Protein AF-A0A329SMI0-F1 (afdb_monomer_lite)

Organism: NCBI:txid29920

pLDDT: mean 71.23, std 10.56, range [45.66, 87.69]

Structure (mmCIF, N/CA/C/O backbone):
data_AF-A0A329SMI0-F1
#
_entry.id   AF-A0A329SMI0-F1
#
loop_
_atom_site.group_PDB
_atom_site.id
_atom_site.type_symbol
_atom_site.label_atom_id
_atom_site.label_alt_id
_atom_site.label_comp_id
_atom_site.label_asym_id
_atom_site.label_entity_id
_atom_site.label_seq_id
_atom_site.pdbx_PDB_ins_code
_atom_site.Cartn_x
_atom_site.Cartn_y
_atom_site.Cartn_z
_atom_site.occupancy
_atom_site.B_iso_or_equiv
_atom_site.auth_seq_id
_atom_site.auth_comp_id
_atom_site.auth_asym_id
_atom_site.auth_atom_id
_atom_site.pdbx_PDB_model_num
ATOM 1 N N . MET A 1 1 ? 7.373 17.461 3.089 1.00 45.66 1 MET A N 1
ATOM 2 C CA . MET A 1 1 ? 5.911 17.635 3.188 1.00 45.66 1 MET A CA 1
ATOM 3 C C . MET A 1 1 ? 5.421 16.742 4.302 1.00 45.66 1 MET A C 1
ATOM 5 O O . MET A 1 1 ? 5.798 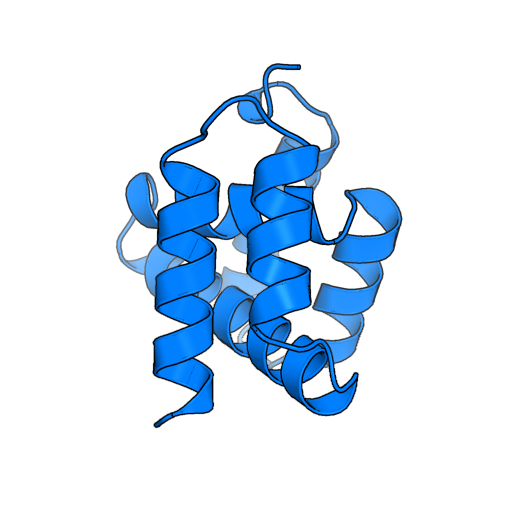15.576 4.320 1.00 45.66 1 MET A O 1
ATOM 9 N N . ASP A 1 2 ? 4.656 17.299 5.234 1.00 50.81 2 ASP A N 1
ATOM 10 C CA . ASP A 1 2 ? 3.988 16.522 6.270 1.00 50.81 2 ASP A CA 1
ATOM 11 C C . ASP A 1 2 ? 2.844 15.734 5.617 1.00 50.81 2 ASP A C 1
ATOM 13 O O . ASP A 1 2 ? 1.853 16.303 5.157 1.00 50.81 2 ASP A O 1
ATOM 17 N N . VAL A 1 3 ? 3.038 14.421 5.489 1.00 48.59 3 VAL A N 1
ATOM 18 C CA . VAL A 1 3 ? 2.103 13.512 4.812 1.00 48.59 3 VAL A CA 1
ATOM 19 C C . VAL A 1 3 ? 0.730 13.558 5.488 1.00 48.59 3 VAL A C 1
ATOM 21 O O . VAL A 1 3 ? -0.283 13.470 4.795 1.00 48.59 3 VAL A O 1
ATOM 24 N N . PHE A 1 4 ? 0.692 13.795 6.803 1.00 52.28 4 PHE A N 1
ATOM 25 C CA . PHE A 1 4 ? -0.527 13.842 7.609 1.00 52.28 4 PHE A CA 1
ATOM 26 C C . PHE A 1 4 ? -1.342 15.124 7.418 1.00 52.28 4 PHE A C 1
ATOM 28 O O . PHE A 1 4 ? -2.554 15.110 7.615 1.00 52.28 4 PHE A O 1
ATOM 35 N N . ALA A 1 5 ? -0.701 16.215 6.992 1.00 50.75 5 ALA A N 1
ATOM 36 C CA . ALA A 1 5 ? -1.364 17.484 6.689 1.00 50.75 5 ALA A CA 1
ATOM 37 C C . ALA A 1 5 ? -1.792 17.596 5.215 1.00 50.75 5 ALA A C 1
ATOM 39 O O . ALA A 1 5 ? -2.397 18.590 4.809 1.00 50.75 5 ALA A O 1
ATOM 40 N N . SER A 1 6 ? -1.464 16.600 4.385 1.00 58.19 6 SER A N 1
ATOM 41 C CA . SER A 1 6 ? -1.796 16.649 2.965 1.00 58.19 6 SER A CA 1
ATOM 42 C C . SER A 1 6 ? -3.303 16.431 2.739 1.00 58.19 6 SER A C 1
ATOM 44 O O . SER A 1 6 ? -3.902 15.539 3.347 1.00 58.19 6 SER A O 1
ATOM 46 N N . PRO A 1 7 ? -3.935 17.162 1.801 1.00 60.75 7 PRO A N 1
ATOM 47 C CA . PRO A 1 7 ? -5.308 16.884 1.367 1.00 60.75 7 PRO A CA 1
ATOM 48 C C . PRO A 1 7 ? -5.524 15.425 0.923 1.00 60.75 7 PRO A C 1
ATOM 50 O O . PRO A 1 7 ? -6.627 14.884 1.042 1.00 60.75 7 PRO A O 1
ATOM 53 N N . ALA A 1 8 ? -4.457 14.766 0.458 1.00 63.78 8 ALA A N 1
ATOM 54 C CA . ALA A 1 8 ? -4.450 13.351 0.109 1.00 63.78 8 ALA A CA 1
ATOM 55 C C . ALA A 1 8 ? -4.699 12.444 1.328 1.00 63.78 8 ALA A C 1
ATOM 57 O O . A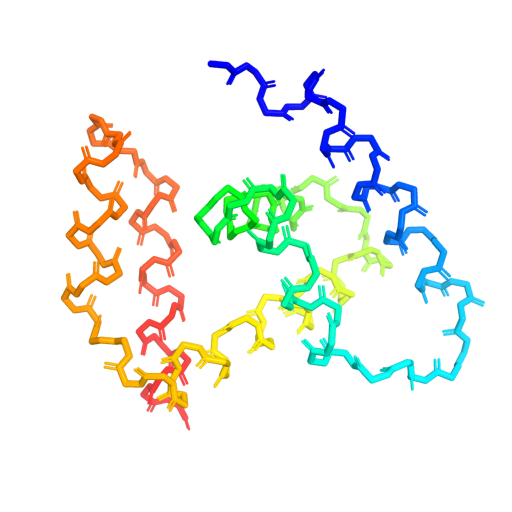LA A 1 8 ? -5.465 11.487 1.218 1.00 63.78 8 ALA A O 1
ATOM 58 N N . PHE A 1 9 ? -4.139 12.766 2.500 1.00 60.34 9 PHE A N 1
ATOM 59 C CA . PHE A 1 9 ? -4.354 12.002 3.734 1.00 60.34 9 PHE A CA 1
ATOM 60 C C . PHE A 1 9 ? -5.767 12.151 4.291 1.00 60.34 9 PHE A C 1
ATOM 62 O O . PHE A 1 9 ? -6.393 11.145 4.619 1.00 60.34 9 PHE A O 1
ATOM 69 N N . SER A 1 10 ? -6.326 13.361 4.309 1.00 62.12 10 SER A N 1
ATOM 70 C CA . SER A 1 10 ? -7.719 13.573 4.736 1.00 62.12 10 SER A CA 1
ATOM 71 C C . SER A 1 10 ? -8.722 12.858 3.824 1.00 62.12 10 SER A C 1
ATOM 73 O O . SER A 1 10 ? -9.689 12.256 4.301 1.00 62.12 10 SER A O 1
ATOM 75 N N . THR A 1 11 ? -8.462 12.869 2.513 1.00 68.06 11 THR A N 1
ATOM 76 C CA . THR A 1 11 ? -9.264 12.135 1.524 1.00 68.06 11 THR A CA 1
ATOM 77 C C . THR A 1 11 ? -9.153 10.627 1.743 1.00 68.06 11 THR A C 1
ATOM 79 O O . THR A 1 11 ? -10.167 9.933 1.772 1.00 68.06 11 THR A O 1
ATOM 82 N N . TRP A 1 12 ? -7.937 10.124 1.962 1.00 69.19 12 TRP A N 1
ATOM 83 C CA . TRP A 1 12 ? -7.673 8.714 2.236 1.00 69.19 12 TRP A CA 1
ATOM 84 C C . TRP A 1 12 ? -8.323 8.237 3.545 1.00 69.19 12 TRP A C 1
ATOM 86 O O . TRP A 1 12 ? -8.982 7.203 3.550 1.00 69.19 12 TRP A O 1
ATOM 96 N N . SER A 1 13 ? -8.226 9.007 4.631 1.00 63.81 13 SER A N 1
ATOM 97 C CA . SER A 1 13 ? -8.832 8.670 5.928 1.00 63.81 13 SER A CA 1
ATOM 98 C C . SER A 1 13 ? -10.361 8.629 5.842 1.00 63.81 13 SER A C 1
ATOM 100 O O . SER A 1 13 ? -10.991 7.642 6.222 1.00 63.81 13 SER A O 1
ATOM 102 N N . SER A 1 14 ? -10.969 9.649 5.223 1.00 67.88 14 SER A N 1
ATOM 103 C CA . SER A 1 14 ? -12.418 9.675 4.960 1.00 67.88 14 SER A CA 1
ATOM 104 C C . SER A 1 14 ? -12.868 8.484 4.112 1.00 67.88 14 SER A C 1
ATOM 106 O O . SER A 1 14 ? -13.975 7.968 4.270 1.00 67.88 14 SER A O 1
ATOM 108 N N . TYR A 1 15 ? -12.004 8.042 3.202 1.00 69.94 15 TYR A N 1
ATOM 109 C CA . TYR A 1 15 ? -12.253 6.920 2.318 1.00 69.94 15 TYR A CA 1
ATOM 110 C C . TYR A 1 15 ? -12.144 5.562 3.027 1.00 69.94 15 TYR A C 1
ATOM 112 O O . TYR A 1 15 ? -13.039 4.736 2.864 1.00 69.94 15 TYR A O 1
ATOM 120 N N . VAL A 1 16 ? -11.124 5.342 3.864 1.00 66.75 16 VAL A N 1
ATOM 121 C CA . VAL A 1 16 ? -10.992 4.128 4.692 1.00 66.75 16 VAL A CA 1
ATOM 122 C C . VAL A 1 16 ? -12.175 3.987 5.648 1.00 66.75 16 VAL A C 1
ATOM 124 O O . VAL A 1 16 ? -12.739 2.901 5.761 1.00 66.75 16 VAL A O 1
ATOM 127 N N . THR A 1 17 ? -12.627 5.091 6.247 1.00 67.62 17 THR A N 1
ATOM 128 C CA . THR A 1 17 ? -13.840 5.117 7.076 1.00 67.62 17 THR A CA 1
ATOM 129 C C . THR A 1 17 ? -15.084 4.716 6.279 1.00 67.62 17 THR A C 1
ATOM 131 O O . THR A 1 17 ? -15.903 3.939 6.763 1.00 67.62 17 THR A O 1
ATOM 134 N N . LYS A 1 18 ? -15.230 5.185 5.031 1.00 69.12 18 LYS A N 1
ATOM 135 C CA . LYS A 1 18 ? -16.335 4.762 4.154 1.00 69.12 18 LYS A CA 1
ATOM 136 C C . LYS A 1 18 ? -16.238 3.288 3.761 1.00 69.12 18 LYS A C 1
ATOM 138 O O . LYS A 1 18 ? -17.255 2.610 3.792 1.00 69.12 18 LYS A O 1
ATOM 143 N N . LEU A 1 19 ? -15.047 2.793 3.428 1.00 67.69 19 LEU A N 1
ATOM 144 C CA . LEU A 1 19 ? -14.799 1.379 3.126 1.00 67.69 19 LEU A CA 1
ATOM 145 C C . LEU A 1 19 ? -15.162 0.471 4.305 1.00 67.69 19 LEU A C 1
ATOM 147 O O . LEU A 1 19 ? -15.816 -0.538 4.087 1.00 67.69 19 LEU A O 1
ATOM 151 N N . ASN A 1 20 ? -14.807 0.851 5.537 1.00 64.69 20 ASN A N 1
ATOM 152 C CA . ASN A 1 20 ? -15.195 0.119 6.749 1.00 64.69 20 ASN A CA 1
ATOM 153 C C . ASN A 1 20 ? -16.720 0.003 6.903 1.00 64.69 20 ASN A C 1
ATOM 155 O O . ASN A 1 20 ? -17.238 -0.990 7.402 1.00 64.69 20 ASN A O 1
ATOM 159 N N . ASN A 1 21 ? -17.447 1.021 6.443 1.00 63.12 21 ASN A N 1
ATOM 160 C CA . ASN A 1 21 ? -18.904 1.068 6.520 1.00 63.12 21 ASN A CA 1
ATOM 161 C C . ASN A 1 21 ? -19.600 0.336 5.356 1.00 63.12 21 ASN A C 1
ATOM 163 O O . ASN A 1 21 ? -20.806 0.097 5.424 1.00 63.12 21 ASN A O 1
ATOM 167 N N . LEU A 1 22 ? -18.874 -0.019 4.289 1.00 60.16 22 LEU A N 1
ATOM 168 C CA . LEU A 1 22 ? -19.402 -0.750 3.137 1.00 60.16 22 LEU A CA 1
ATOM 169 C C . LEU A 1 22 ? -19.177 -2.255 3.341 1.00 60.16 22 LEU A C 1
ATOM 171 O O . LEU A 1 22 ? -18.055 -2.744 3.290 1.00 60.16 22 LEU A O 1
ATOM 175 N N . LYS A 1 23 ? -20.265 -3.001 3.566 1.00 51.47 23 LYS A N 1
ATOM 176 C CA . LYS A 1 23 ? -20.239 -4.468 3.742 1.00 51.47 23 LYS A CA 1
ATOM 177 C C . LYS A 1 23 ? -19.961 -5.245 2.447 1.00 51.47 23 LYS A C 1
ATOM 179 O O . LYS A 1 23 ? -19.632 -6.424 2.514 1.00 51.47 23 LYS A O 1
ATOM 184 N N . GLU A 1 24 ? -20.111 -4.606 1.289 1.00 55.16 24 GLU A N 1
ATOM 185 C CA . GLU A 1 24 ? -19.844 -5.202 -0.021 1.00 55.16 24 GLU A CA 1
ATOM 186 C C . GLU A 1 24 ? -18.492 -4.726 -0.541 1.00 55.16 24 GLU A C 1
ATOM 188 O O . GLU A 1 24 ? -18.210 -3.528 -0.537 1.00 55.16 24 GLU A O 1
ATOM 193 N N . GLU A 1 25 ? -17.653 -5.668 -0.976 1.00 56.06 25 GLU A N 1
ATOM 194 C CA . GLU A 1 25 ? -16.330 -5.379 -1.524 1.00 56.06 25 GLU A CA 1
ATOM 195 C C . GLU A 1 25 ? -16.476 -4.567 -2.825 1.00 56.06 25 GLU A C 1
ATOM 197 O O . GLU A 1 25 ? -16.870 -5.135 -3.848 1.00 56.06 25 GLU A O 1
ATOM 202 N N . PRO A 1 26 ? -16.129 -3.264 -2.856 1.00 56.88 26 PRO A N 1
ATOM 203 C CA . PRO A 1 26 ? -15.978 -2.571 -4.131 1.00 56.88 26 PRO A CA 1
ATOM 204 C C . PRO A 1 26 ? -14.810 -3.225 -4.880 1.00 56.88 26 PRO A C 1
ATOM 206 O O . PRO A 1 26 ? -13.965 -3.849 -4.243 1.00 56.88 26 PRO A O 1
ATOM 209 N N . ASP A 1 27 ? -14.691 -3.076 -6.203 1.00 65.31 27 ASP A N 1
ATOM 210 C CA . ASP A 1 27 ? -13.524 -3.602 -6.930 1.00 65.31 27 ASP A CA 1
ATOM 211 C C . ASP A 1 27 ? -12.230 -2.937 -6.421 1.00 65.31 27 ASP A C 1
ATOM 213 O O . ASP A 1 27 ? -11.790 -1.883 -6.891 1.00 65.31 27 ASP A O 1
ATOM 217 N N . LYS A 1 28 ? -11.612 -3.564 -5.419 1.00 60.09 28 LYS A N 1
ATOM 218 C CA . LYS A 1 28 ? -10.500 -3.025 -4.640 1.00 60.09 28 LYS A CA 1
ATOM 219 C C . LYS A 1 28 ? -9.235 -2.814 -5.475 1.00 60.09 28 LYS A C 1
ATOM 221 O O . LYS A 1 28 ? -8.326 -2.115 -5.031 1.00 60.09 28 LYS A O 1
ATOM 226 N N . ARG A 1 29 ? -9.152 -3.343 -6.706 1.00 63.41 29 ARG A N 1
ATOM 227 C CA . ARG A 1 29 ? -8.065 -2.986 -7.637 1.00 63.41 29 ARG A CA 1
ATOM 228 C C . ARG A 1 29 ? -8.237 -1.592 -8.223 1.00 63.41 29 ARG A C 1
ATOM 230 O O . ARG A 1 29 ? -7.253 -0.857 -8.295 1.00 63.41 29 ARG A O 1
ATOM 237 N N . SER A 1 30 ? -9.458 -1.222 -8.610 1.00 69.75 30 SER A N 1
ATOM 238 C CA . SER A 1 30 ? -9.755 0.120 -9.135 1.00 69.75 30 SER A CA 1
ATOM 239 C C . SER A 1 30 ? -9.405 1.210 -8.113 1.00 69.75 30 SER A C 1
ATOM 241 O O . SER A 1 30 ? -8.919 2.285 -8.462 1.00 69.75 30 SER A O 1
ATOM 243 N N . ILE A 1 31 ? -9.546 0.862 -6.834 1.00 73.00 31 ILE A N 1
ATOM 244 C CA . ILE A 1 31 ? -9.270 1.703 -5.674 1.00 73.00 31 ILE A CA 1
ATOM 245 C C . ILE A 1 31 ? -7.780 2.026 -5.558 1.00 73.00 31 ILE A C 1
ATOM 247 O O . ILE A 1 31 ? -7.415 3.198 -5.484 1.00 73.00 31 ILE A O 1
ATOM 251 N N . ILE A 1 32 ? -6.908 1.011 -5.594 1.00 79.56 32 ILE A N 1
ATOM 252 C CA . ILE A 1 32 ? -5.455 1.231 -5.552 1.00 79.56 32 ILE A CA 1
ATOM 253 C C . ILE A 1 32 ? -5.018 2.086 -6.741 1.00 79.56 32 ILE A C 1
ATOM 255 O O . ILE A 1 32 ? -4.307 3.064 -6.551 1.00 79.56 32 ILE A O 1
ATOM 259 N N . VAL A 1 33 ? -5.503 1.789 -7.949 1.00 78.56 33 VAL A N 1
ATOM 260 C CA . VAL A 1 33 ? -5.162 2.571 -9.148 1.00 78.56 33 VAL A CA 1
ATOM 261 C C . VAL A 1 33 ? -5.566 4.043 -8.997 1.00 78.56 33 VAL A C 1
ATOM 263 O O . VAL A 1 33 ? -4.778 4.932 -9.315 1.00 78.56 33 VAL A O 1
ATOM 266 N N . HIS A 1 34 ? -6.767 4.319 -8.485 1.00 76.94 34 HIS A N 1
ATOM 267 C CA . HIS A 1 34 ? -7.242 5.685 -8.271 1.00 76.94 34 HIS A CA 1
ATOM 268 C C . HIS A 1 34 ? -6.408 6.435 -7.220 1.00 76.94 34 HIS A C 1
ATOM 270 O O . HIS A 1 34 ? -6.013 7.581 -7.435 1.00 76.94 34 HIS A O 1
ATOM 276 N N . LEU A 1 35 ? -6.103 5.781 -6.098 1.00 75.69 35 LEU A N 1
ATOM 277 C CA . LEU A 1 35 ? -5.305 6.367 -5.022 1.00 75.69 35 LEU A CA 1
ATOM 278 C C . LEU A 1 35 ? -3.859 6.628 -5.459 1.00 75.69 35 LEU A C 1
ATOM 280 O O . LEU A 1 35 ? -3.326 7.699 -5.184 1.00 75.69 35 LEU A O 1
ATOM 284 N N . GLU A 1 36 ? -3.242 5.700 -6.191 1.00 77.75 36 GLU A N 1
ATOM 285 C CA . GLU A 1 36 ? -1.899 5.890 -6.747 1.00 77.75 36 GLU A CA 1
ATOM 286 C C . GLU A 1 36 ? -1.864 7.019 -7.787 1.00 77.75 36 GLU A C 1
ATOM 288 O O . GLU A 1 36 ? -0.867 7.734 -7.864 1.00 77.75 36 GLU A O 1
ATOM 293 N N . LYS A 1 37 ? -2.947 7.225 -8.551 1.00 76.12 37 LYS A N 1
ATOM 294 C CA . LYS A 1 37 ? -3.062 8.333 -9.514 1.00 76.12 37 LYS A CA 1
ATOM 295 C C . LYS A 1 37 ? -3.111 9.702 -8.829 1.00 76.12 37 LYS A C 1
ATOM 297 O O . LYS A 1 37 ? -2.519 10.646 -9.338 1.00 76.12 37 LYS A O 1
ATOM 302 N N . ASN A 1 38 ? -3.810 9.808 -7.698 1.00 67.81 38 ASN A N 1
ATOM 303 C CA . ASN A 1 38 ? -3.995 11.083 -6.996 1.00 67.81 38 ASN A CA 1
ATOM 304 C C . ASN A 1 38 ? -2.877 11.389 -5.992 1.00 67.81 38 ASN A C 1
ATOM 306 O O . ASN A 1 38 ? -2.528 12.550 -5.802 1.00 67.81 38 ASN A O 1
ATOM 310 N N . GLY A 1 39 ? -2.352 10.362 -5.322 1.00 65.31 39 GLY A N 1
ATOM 311 C CA . GLY A 1 39 ? -1.362 10.504 -4.255 1.00 65.31 39 GLY A CA 1
ATOM 312 C C . GLY A 1 39 ? 0.056 10.123 -4.665 1.00 65.31 39 GLY A C 1
ATOM 313 O O . GLY A 1 39 ? 0.993 10.547 -4.009 1.00 65.31 39 GLY A O 1
ATOM 314 N N . GLY A 1 40 ? 0.235 9.358 -5.744 1.00 75.56 40 GLY A N 1
ATOM 315 C CA . GLY A 1 40 ? 1.506 8.733 -6.102 1.00 75.56 40 GLY A CA 1
ATOM 316 C C . GLY A 1 40 ? 1.646 7.329 -5.505 1.00 75.56 40 GLY A C 1
ATOM 317 O O . GLY A 1 40 ? 1.272 7.067 -4.362 1.00 75.56 40 GLY A O 1
ATOM 318 N N . VAL A 1 41 ? 2.231 6.411 -6.283 1.00 77.19 41 VAL A N 1
ATOM 319 C CA . VAL A 1 41 ? 2.405 4.987 -5.926 1.00 77.19 41 VAL A CA 1
ATOM 320 C C . VAL A 1 41 ? 3.079 4.803 -4.560 1.00 77.19 41 VAL A C 1
ATOM 322 O O . VAL A 1 41 ? 2.616 4.035 -3.716 1.00 77.19 41 VAL A O 1
ATOM 325 N N . PHE A 1 42 ? 4.164 5.539 -4.321 1.00 76.69 42 PHE A N 1
ATOM 326 C CA . PHE A 1 42 ? 4.983 5.394 -3.115 1.00 76.69 42 PHE A CA 1
ATOM 327 C C . PHE A 1 42 ? 4.424 6.135 -1.908 1.00 76.69 42 PHE A C 1
ATOM 329 O O . PHE A 1 42 ? 4.570 5.666 -0.781 1.00 76.69 42 PHE A O 1
ATOM 336 N N . ASP A 1 43 ? 3.781 7.277 -2.135 1.00 77.12 43 ASP A N 1
ATOM 337 C CA . ASP A 1 43 ? 3.135 8.027 -1.063 1.00 77.12 43 ASP A CA 1
ATOM 338 C C . ASP A 1 43 ? 1.951 7.237 -0.515 1.00 77.12 43 ASP A C 1
ATOM 340 O O . ASP A 1 43 ? 1.814 7.132 0.701 1.00 77.12 43 ASP A O 1
ATOM 344 N N . LEU A 1 44 ? 1.200 6.546 -1.382 1.00 82.19 44 LEU A N 1
ATOM 345 C CA . LEU A 1 44 ? 0.186 5.595 -0.937 1.00 82.19 44 LEU A CA 1
ATOM 346 C C . LEU A 1 44 ? 0.796 4.459 -0.103 1.00 82.19 44 LEU A C 1
ATOM 348 O O . LEU A 1 44 ? 0.293 4.169 0.979 1.00 82.19 44 LEU A O 1
ATOM 352 N N . ALA A 1 45 ? 1.894 3.843 -0.551 1.00 84.00 45 ALA A N 1
ATOM 353 C CA . ALA A 1 45 ? 2.536 2.756 0.196 1.00 84.00 45 ALA A CA 1
ATOM 354 C C . ALA A 1 45 ? 3.019 3.203 1.586 1.00 84.00 45 ALA A C 1
ATOM 356 O O . ALA A 1 45 ? 2.859 2.475 2.570 1.00 84.00 45 ALA A O 1
ATOM 357 N N . ARG A 1 46 ? 3.579 4.418 1.671 1.00 81.12 46 ARG A N 1
ATOM 358 C CA . ARG A 1 46 ? 4.020 5.033 2.927 1.00 81.12 46 ARG A CA 1
ATOM 359 C C . ARG A 1 46 ? 2.836 5.357 3.833 1.00 81.12 46 ARG A C 1
ATOM 361 O O . ARG A 1 46 ? 2.883 5.019 5.011 1.00 81.12 46 ARG A O 1
ATOM 368 N N . MET A 1 47 ? 1.772 5.946 3.291 1.00 79.56 47 MET A N 1
ATOM 369 C CA . MET A 1 47 ? 0.544 6.225 4.038 1.00 79.56 47 MET A CA 1
ATOM 370 C C . MET A 1 47 ? -0.060 4.947 4.612 1.00 79.56 47 MET A C 1
ATOM 372 O O . MET A 1 47 ? -0.335 4.904 5.803 1.00 79.56 47 MET A O 1
ATOM 376 N N . LEU A 1 48 ? -0.186 3.885 3.811 1.00 83.81 48 LEU A N 1
ATOM 377 C CA . LEU A 1 48 ? -0.706 2.602 4.283 1.00 83.81 48 LEU A CA 1
ATOM 378 C C . LEU A 1 48 ? 0.153 2.029 5.422 1.00 83.81 48 LEU A C 1
ATOM 380 O O . LEU A 1 48 ? -0.389 1.598 6.437 1.00 83.81 48 LEU A O 1
ATOM 384 N N . ASP A 1 49 ? 1.486 2.053 5.312 1.00 84.00 49 ASP A N 1
ATOM 385 C CA . ASP A 1 49 ? 2.338 1.508 6.379 1.00 84.00 49 ASP A CA 1
ATOM 386 C C . ASP A 1 49 ? 2.305 2.334 7.669 1.00 84.00 49 ASP A C 1
ATOM 388 O O . ASP A 1 49 ? 2.321 1.773 8.767 1.00 84.00 49 ASP A O 1
ATOM 392 N N . ILE A 1 50 ? 2.242 3.657 7.546 1.00 79.62 50 ILE A N 1
ATOM 393 C CA . ILE A 1 50 ? 2.084 4.574 8.674 1.00 79.62 50 ILE A CA 1
ATOM 394 C C . ILE A 1 50 ? 0.728 4.356 9.345 1.00 79.62 50 ILE A C 1
ATOM 396 O O . ILE A 1 50 ? 0.659 4.200 10.561 1.00 79.62 50 ILE A O 1
ATOM 400 N N . SER A 1 51 ? -0.345 4.290 8.563 1.00 78.38 51 SER A N 1
ATOM 401 C CA . SER A 1 51 ? -1.691 4.131 9.093 1.00 78.38 51 SER A CA 1
ATOM 402 C C . SER A 1 51 ? -1.885 2.802 9.804 1.00 78.38 51 SER A C 1
ATOM 404 O O . SER A 1 51 ? -2.548 2.786 10.827 1.00 78.38 51 SER A O 1
ATOM 406 N N . LYS A 1 52 ? -1.256 1.702 9.369 1.00 80.38 52 LYS A N 1
ATOM 407 C CA . LYS A 1 52 ? -1.269 0.453 10.158 1.00 80.38 52 LYS A CA 1
ATOM 408 C C . LYS A 1 52 ? -0.665 0.618 11.554 1.00 80.38 52 LYS A C 1
ATOM 410 O O . LYS A 1 52 ? -1.075 -0.079 12.470 1.00 80.38 52 LYS A O 1
ATOM 415 N N . GLN A 1 53 ? 0.332 1.490 11.711 1.00 76.94 53 GLN A N 1
ATOM 416 C CA . GLN A 1 53 ? 1.010 1.700 12.996 1.00 76.94 53 GLN A CA 1
ATOM 417 C C . GLN A 1 53 ? 0.185 2.561 13.955 1.00 76.94 53 GLN A C 1
ATOM 419 O O . GLN A 1 53 ? 0.362 2.456 15.164 1.00 76.94 53 GLN A O 1
ATOM 424 N N . THR A 1 54 ? -0.694 3.409 13.421 1.00 71.00 54 THR A N 1
ATOM 425 C CA . THR A 1 54 ? -1.500 4.361 14.199 1.00 71.00 54 THR A CA 1
ATOM 426 C C . THR A 1 54 ? -2.988 4.003 14.249 1.00 71.00 54 THR A C 1
ATOM 428 O O . THR A 1 54 ? -3.749 4.655 14.961 1.00 71.00 54 THR A O 1
ATOM 431 N N . ALA A 1 55 ? -3.415 2.983 13.503 1.00 70.44 55 ALA A N 1
ATOM 432 C CA . ALA A 1 55 ? -4.803 2.560 13.383 1.00 70.44 55 ALA A CA 1
ATOM 433 C C . ALA A 1 55 ? -5.333 1.864 14.642 1.00 70.44 55 ALA A C 1
ATOM 435 O O . ALA A 1 55 ? -4.627 1.132 15.336 1.00 70.44 55 ALA A O 1
ATOM 436 N N . THR A 1 56 ? -6.639 2.017 14.865 1.00 74.50 56 THR A N 1
ATOM 437 C CA . THR A 1 56 ? -7.400 1.109 15.727 1.00 74.50 56 THR A CA 1
ATOM 438 C C . THR A 1 56 ? -7.432 -0.292 15.110 1.00 74.50 56 THR A C 1
ATOM 440 O O . THR A 1 56 ? -7.214 -0.468 13.908 1.00 74.50 56 THR A O 1
ATOM 443 N N . ARG A 1 57 ? -7.741 -1.312 15.919 1.00 72.75 57 ARG A N 1
ATOM 444 C CA . ARG A 1 57 ? -7.793 -2.710 15.458 1.00 72.75 57 ARG A CA 1
ATOM 445 C C . ARG A 1 57 ? -8.726 -2.911 14.257 1.00 72.75 57 ARG A C 1
ATOM 447 O O . ARG A 1 57 ? -8.381 -3.640 13.341 1.00 72.75 57 ARG A O 1
ATOM 454 N N . GLU A 1 58 ? -9.868 -2.232 14.251 1.00 68.19 58 GLU A N 1
ATOM 455 C CA . GLU A 1 58 ? -10.867 -2.290 13.173 1.00 68.19 58 GLU A CA 1
ATOM 456 C C . GLU A 1 58 ? -10.327 -1.719 11.854 1.00 68.19 58 GLU A C 1
ATOM 458 O O . GLU A 1 58 ? -10.554 -2.267 10.780 1.00 68.19 58 GLU A O 1
ATOM 463 N N . VAL A 1 59 ? -9.558 -0.633 11.935 1.00 70.19 59 VAL A N 1
ATOM 464 C CA . VAL A 1 59 ? -8.971 0.027 10.764 1.00 70.19 59 VAL A CA 1
ATOM 465 C C . VAL A 1 59 ? -7.747 -0.741 10.253 1.00 70.19 59 VAL A C 1
ATOM 467 O O . VAL A 1 59 ? -7.470 -0.728 9.053 1.00 70.19 59 VAL A O 1
ATOM 470 N N . HIS A 1 60 ? -7.036 -1.452 11.132 1.00 80.81 60 HIS A N 1
ATOM 471 C CA . HIS A 1 60 ? -5.824 -2.191 10.786 1.00 80.81 60 HIS A CA 1
ATOM 472 C C . HIS A 1 60 ? -6.050 -3.212 9.659 1.00 80.81 60 HIS A C 1
ATOM 474 O O . HIS A 1 60 ? -5.303 -3.207 8.680 1.00 80.81 60 HIS A O 1
ATOM 480 N N . ASP A 1 61 ? -7.088 -4.048 9.755 1.00 79.00 61 ASP A N 1
ATOM 481 C CA . ASP A 1 61 ? -7.333 -5.129 8.787 1.00 79.00 61 ASP A CA 1
ATOM 482 C C . ASP A 1 61 ? -7.663 -4.595 7.386 1.00 79.00 61 ASP A C 1
ATOM 484 O O . ASP A 1 61 ? -7.253 -5.164 6.369 1.00 79.00 61 ASP A O 1
ATOM 488 N N . ILE A 1 62 ? -8.335 -3.445 7.316 1.00 76.94 62 ILE A N 1
ATOM 489 C CA . ILE A 1 62 ? -8.635 -2.764 6.053 1.00 76.94 62 ILE A CA 1
ATOM 490 C C . ILE A 1 62 ? -7.352 -2.233 5.424 1.00 76.94 62 ILE A C 1
ATOM 492 O O . ILE A 1 62 ? -7.103 -2.454 4.236 1.00 76.94 62 ILE A O 1
ATOM 496 N N . VAL A 1 63 ? -6.522 -1.546 6.210 1.00 82.00 63 VAL A N 1
ATOM 497 C CA . VAL A 1 63 ? -5.266 -0.975 5.714 1.00 82.00 63 VAL A CA 1
ATOM 498 C C . VAL A 1 63 ? -4.296 -2.084 5.289 1.00 82.00 63 VAL A C 1
ATOM 500 O O . VAL A 1 63 ? -3.662 -1.967 4.238 1.00 82.00 63 VAL A O 1
ATOM 503 N N . ASP A 1 64 ? -4.229 -3.189 6.033 1.00 84.94 64 ASP A N 1
ATOM 504 C CA . ASP A 1 64 ? -3.441 -4.370 5.667 1.00 84.94 64 ASP A CA 1
ATOM 505 C C . ASP A 1 64 ? -3.947 -5.017 4.366 1.00 84.94 64 ASP A C 1
ATOM 507 O O . ASP A 1 64 ? -3.158 -5.301 3.458 1.00 84.94 64 ASP A O 1
ATOM 511 N N . SER A 1 65 ? -5.270 -5.163 4.211 1.00 82.75 65 SER A N 1
ATOM 512 C CA . SER A 1 65 ? -5.875 -5.632 2.960 1.00 82.75 65 SER A CA 1
ATOM 513 C C . SER A 1 65 ? -5.502 -4.725 1.785 1.00 82.75 65 SER A C 1
ATOM 515 O O . SER A 1 65 ? -5.115 -5.226 0.729 1.00 82.75 65 SER A O 1
ATOM 517 N N . LEU A 1 66 ? -5.593 -3.401 1.940 1.00 83.88 66 LEU A N 1
ATOM 518 C CA . LEU A 1 66 ? -5.232 -2.447 0.886 1.00 83.88 66 LEU A CA 1
ATOM 519 C C . LEU A 1 66 ? -3.745 -2.548 0.516 1.00 83.88 66 LEU A C 1
ATOM 521 O O . LEU A 1 66 ? -3.412 -2.575 -0.671 1.00 83.88 66 LEU A O 1
ATOM 525 N N . GLN A 1 67 ? -2.853 -2.688 1.498 1.00 87.50 67 GLN A N 1
ATOM 526 C CA . GLN A 1 67 ? -1.417 -2.829 1.244 1.00 87.50 67 GLN A CA 1
ATOM 527 C C . GLN A 1 67 ? -1.086 -4.137 0.511 1.00 87.50 67 GLN A C 1
ATOM 529 O O . GLN A 1 67 ? -0.339 -4.126 -0.469 1.00 87.50 67 GLN A O 1
ATOM 534 N N . LYS A 1 68 ? -1.712 -5.256 0.893 1.00 87.69 68 LYS A N 1
ATOM 535 C CA . LYS A 1 68 ? -1.596 -6.529 0.161 1.00 87.69 68 LYS A CA 1
ATOM 536 C C . LYS A 1 68 ? -2.064 -6.400 -1.287 1.00 87.69 68 LYS A C 1
ATOM 538 O O . LYS A 1 68 ? -1.489 -7.014 -2.184 1.00 87.69 68 LYS A O 1
ATOM 543 N N . MET A 1 69 ? -3.099 -5.608 -1.551 1.00 84.94 69 MET A N 1
ATOM 544 C CA . MET A 1 69 ? -3.588 -5.389 -2.915 1.00 84.94 69 MET A CA 1
ATOM 545 C C . MET A 1 69 ? -2.661 -4.511 -3.743 1.00 84.94 69 MET A C 1
ATOM 547 O O . MET A 1 69 ? -2.446 -4.812 -4.920 1.00 84.94 69 MET A O 1
ATOM 551 N N . GLN A 1 70 ? -2.062 -3.493 -3.128 1.00 86.25 70 GLN A N 1
ATOM 552 C CA . GLN A 1 70 ? -0.997 -2.722 -3.754 1.00 86.25 70 GLN A CA 1
ATOM 553 C C . GLN A 1 70 ? 0.186 -3.623 -4.134 1.00 86.25 70 GLN A C 1
ATOM 555 O O . GLN A 1 70 ? 0.644 -3.587 -5.275 1.00 86.25 70 GLN A O 1
ATOM 560 N N . PHE A 1 71 ? 0.604 -4.523 -3.243 1.00 87.12 71 PHE A N 1
ATOM 561 C CA . PHE A 1 71 ? 1.656 -5.495 -3.544 1.00 87.12 71 PHE A CA 1
ATOM 562 C C . PHE A 1 71 ? 1.265 -6.448 -4.674 1.00 87.12 71 PHE A C 1
ATOM 564 O O . PHE A 1 71 ? 2.033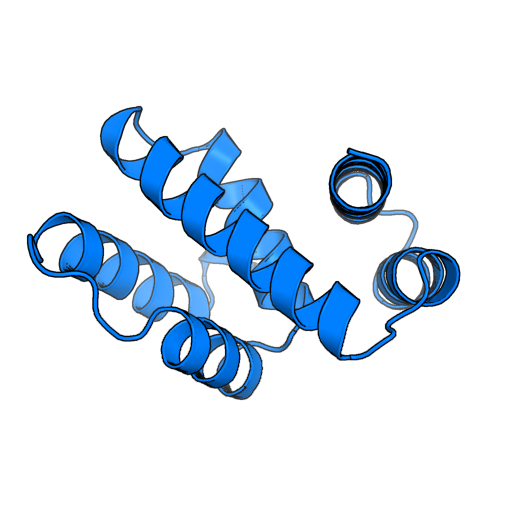 -6.612 -5.617 1.00 87.12 71 PHE A O 1
ATOM 571 N N . LYS A 1 72 ? 0.047 -7.009 -4.665 1.00 85.50 72 LYS A N 1
ATOM 572 C CA . LYS A 1 72 ? -0.459 -7.840 -5.778 1.00 85.50 72 LYS A CA 1
ATOM 573 C C . LYS A 1 72 ? -0.407 -7.111 -7.122 1.00 85.50 72 LYS A C 1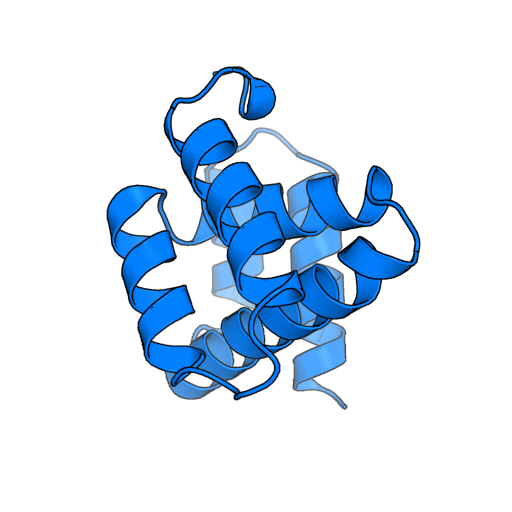
ATOM 575 O O . LYS A 1 72 ? -0.120 -7.743 -8.137 1.00 85.50 72 LYS A O 1
ATOM 580 N N . LYS A 1 73 ? -0.704 -5.807 -7.152 1.00 84.06 73 LYS A N 1
ATOM 581 C CA . LYS A 1 73 ? -0.577 -4.985 -8.363 1.00 84.06 73 LYS A CA 1
ATOM 582 C C . LYS A 1 73 ? 0.884 -4.882 -8.800 1.00 84.06 73 LYS A C 1
ATOM 584 O O . LYS A 1 73 ? 1.166 -5.139 -9.963 1.00 84.06 73 LYS A O 1
ATOM 589 N N . TRP A 1 74 ? 1.805 -4.581 -7.887 1.00 85.44 74 TRP A N 1
ATOM 590 C CA . TRP A 1 74 ? 3.233 -4.487 -8.208 1.00 85.44 74 TRP A CA 1
ATOM 591 C C . TRP A 1 74 ? 3.812 -5.800 -8.742 1.00 85.44 74 TRP A C 1
ATOM 593 O O . TRP A 1 74 ? 4.570 -5.765 -9.710 1.00 85.44 74 TRP A O 1
ATOM 603 N N . VAL A 1 75 ? 3.382 -6.945 -8.194 1.00 82.38 75 VAL A N 1
ATOM 604 C CA . VAL A 1 75 ? 3.743 -8.270 -8.726 1.00 82.38 75 VAL A CA 1
ATOM 605 C C . VAL A 1 75 ? 3.262 -8.423 -10.169 1.00 82.38 75 VAL A C 1
ATOM 607 O O . VAL A 1 75 ? 4.039 -8.806 -11.036 1.00 82.38 75 VAL A O 1
ATOM 610 N N . LYS A 1 76 ? 1.998 -8.083 -10.456 1.00 82.25 76 LYS A N 1
ATOM 611 C CA . LYS A 1 76 ? 1.444 -8.151 -11.821 1.00 82.25 76 LYS A CA 1
ATOM 612 C C . LYS A 1 76 ? 2.137 -7.219 -12.810 1.00 82.25 76 LYS A C 1
ATOM 614 O O . LYS A 1 76 ? 2.205 -7.535 -13.991 1.00 82.25 76 LYS A O 1
ATOM 619 N N . GLU A 1 77 ? 2.608 -6.071 -12.339 1.00 80.00 77 GLU A N 1
ATOM 620 C CA . GLU A 1 77 ? 3.333 -5.085 -13.144 1.00 80.00 77 GLU A CA 1
ATOM 621 C C . GLU A 1 77 ? 4.816 -5.443 -13.329 1.00 80.00 77 GLU A C 1
ATOM 623 O O . GLU A 1 77 ? 5.557 -4.642 -13.893 1.00 80.00 77 GLU A O 1
ATOM 628 N N . ASN A 1 78 ? 5.261 -6.616 -12.854 1.00 73.50 78 ASN A N 1
ATOM 629 C CA . ASN A 1 78 ? 6.662 -7.044 -12.852 1.00 73.50 78 ASN A CA 1
ATOM 630 C C . ASN A 1 78 ? 7.611 -6.000 -12.240 1.00 73.50 78 ASN A C 1
ATOM 632 O O . ASN A 1 78 ? 8.776 -5.910 -12.627 1.00 73.50 78 ASN A O 1
ATOM 636 N N . LYS A 1 79 ? 7.137 -5.205 -11.268 1.00 72.19 79 LYS A N 1
ATOM 637 C CA . LYS A 1 79 ? 8.005 -4.275 -10.535 1.00 72.19 79 LYS A CA 1
ATOM 638 C C . LYS A 1 79 ? 8.981 -5.099 -9.702 1.00 72.19 79 LYS A C 1
ATOM 640 O O . LYS A 1 79 ? 8.585 -5.711 -8.702 1.00 72.19 79 LYS A O 1
ATOM 645 N N . HIS A 1 80 ? 10.243 -5.131 -10.130 1.00 64.94 80 HIS A N 1
ATOM 646 C CA . HIS A 1 80 ? 11.273 -5.924 -9.477 1.00 64.94 80 HIS A CA 1
ATOM 647 C C . HIS A 1 80 ? 11.498 -5.435 -8.040 1.00 64.94 80 HIS A C 1
ATOM 649 O O . HIS A 1 80 ? 11.385 -4.251 -7.723 1.00 64.94 80 HIS A O 1
ATOM 655 N N . LEU A 1 81 ? 11.847 -6.360 -7.143 1.00 58.50 81 LEU A N 1
ATOM 656 C CA . LEU A 1 81 ? 12.157 -6.054 -5.740 1.00 58.50 81 LEU A CA 1
ATOM 657 C C . LEU A 1 81 ? 13.276 -5.006 -5.606 1.00 58.50 81 LEU A C 1
ATOM 659 O O . LEU A 1 81 ? 13.235 -4.168 -4.705 1.00 58.50 81 LEU A O 1
ATOM 663 N N . SER A 1 82 ? 14.245 -5.043 -6.527 1.00 59.19 82 SER A N 1
ATOM 664 C CA . SER A 1 82 ? 15.306 -4.044 -6.656 1.00 59.19 82 SER A CA 1
ATOM 665 C C . SER A 1 82 ? 14.758 -2.670 -7.023 1.00 59.19 82 SER A C 1
ATOM 667 O O . SER A 1 82 ? 15.232 -1.685 -6.477 1.00 59.19 82 SER A O 1
ATOM 669 N N . ASP A 1 83 ? 13.730 -2.593 -7.865 1.00 65.31 83 ASP A N 1
ATOM 670 C CA . ASP A 1 83 ? 13.134 -1.334 -8.309 1.00 65.31 83 ASP A CA 1
ATOM 671 C C . ASP A 1 83 ? 12.372 -0.663 -7.172 1.00 65.31 83 ASP A C 1
ATOM 673 O O . ASP A 1 83 ? 12.554 0.521 -6.922 1.00 65.31 83 ASP A O 1
ATOM 677 N N . VAL A 1 84 ? 11.574 -1.418 -6.413 1.00 63.66 84 VAL A N 1
ATOM 678 C CA . VAL A 1 84 ? 10.839 -0.870 -5.261 1.00 63.66 84 VAL A CA 1
ATOM 679 C C . VAL A 1 84 ? 11.807 -0.401 -4.169 1.00 63.66 84 VAL A C 1
ATOM 681 O O . VAL A 1 84 ? 11.648 0.702 -3.647 1.00 63.66 84 VAL A O 1
ATOM 684 N N . GLY A 1 85 ? 12.839 -1.196 -3.865 1.00 61.72 85 GLY A N 1
ATOM 685 C CA . GLY A 1 85 ? 13.862 -0.842 -2.877 1.00 61.72 85 GLY A CA 1
ATOM 686 C C . GLY A 1 85 ? 14.720 0.356 -3.290 1.00 61.72 85 GLY A C 1
ATOM 687 O O . GLY A 1 85 ? 14.892 1.284 -2.502 1.00 61.72 85 GLY A O 1
ATOM 688 N N . LEU A 1 86 ? 15.214 0.372 -4.532 1.00 60.06 86 LEU A N 1
ATOM 689 C CA . LEU A 1 86 ? 16.032 1.457 -5.079 1.00 60.06 86 LEU A CA 1
ATOM 690 C C . LEU A 1 86 ? 15.209 2.744 -5.247 1.00 60.06 86 LEU A C 1
ATOM 692 O O . LEU A 1 86 ? 15.695 3.818 -4.916 1.00 60.06 86 LEU A O 1
ATOM 696 N N . MET A 1 87 ? 13.945 2.667 -5.679 1.00 62.97 87 MET A N 1
ATOM 697 C CA . MET A 1 87 ? 13.073 3.842 -5.837 1.00 62.97 87 MET A CA 1
ATOM 698 C C . MET A 1 87 ? 12.657 4.460 -4.495 1.00 62.97 87 MET A C 1
ATOM 700 O O . MET A 1 87 ? 12.611 5.687 -4.381 1.00 62.97 87 MET A O 1
ATOM 704 N N . LEU A 1 88 ? 12.384 3.645 -3.467 1.00 60.94 88 LEU A N 1
ATOM 705 C CA . LEU A 1 88 ? 12.101 4.144 -2.114 1.00 60.94 88 LEU A CA 1
ATOM 706 C C . LEU A 1 88 ? 13.339 4.786 -1.474 1.00 60.94 88 LEU A C 1
ATOM 708 O O . LEU A 1 88 ? 13.203 5.775 -0.756 1.00 60.94 88 LEU A O 1
ATOM 712 N N . TRP A 1 89 ? 14.528 4.257 -1.772 1.00 57.66 89 TRP A N 1
ATOM 713 C CA . TRP A 1 89 ? 15.809 4.804 -1.323 1.00 57.66 89 TRP A CA 1
ATOM 714 C C . TRP A 1 89 ? 16.199 6.099 -2.064 1.00 57.66 89 TRP A C 1
ATOM 716 O O . TRP A 1 89 ? 16.653 7.049 -1.440 1.00 57.66 89 TRP A O 1
ATOM 726 N N . LEU A 1 90 ? 15.957 6.198 -3.379 1.00 56.22 90 LEU A N 1
ATOM 727 C CA . LEU A 1 90 ? 16.276 7.392 -4.182 1.00 56.22 90 LEU A CA 1
ATOM 728 C C . LEU A 1 90 ? 15.376 8.602 -3.874 1.00 56.22 90 LEU A C 1
ATOM 730 O O . LEU A 1 90 ? 15.816 9.743 -3.997 1.00 56.22 90 LEU A O 1
ATOM 734 N N . ARG A 1 91 ? 14.113 8.386 -3.478 1.00 58.47 91 ARG A N 1
ATOM 735 C CA . ARG A 1 91 ? 13.158 9.477 -3.188 1.00 58.47 91 ARG A CA 1
ATOM 736 C C . ARG A 1 91 ? 13.296 10.037 -1.769 1.00 58.47 91 ARG A C 1
ATOM 738 O O . ARG A 1 91 ? 12.654 11.032 -1.432 1.00 58.47 91 ARG A O 1
ATOM 745 N N . SER A 1 92 ? 14.065 9.393 -0.897 1.00 51.66 92 SER A N 1
ATOM 746 C CA . SER A 1 92 ? 14.200 9.790 0.503 1.00 51.66 92 SER A CA 1
ATOM 747 C C . SER A 1 92 ? 15.568 9.345 1.023 1.00 51.66 92 SER A C 1
ATOM 749 O O . SER A 1 92 ? 15.814 8.148 1.118 1.00 51.66 92 SER A O 1
ATOM 751 N N . ASN A 1 93 ? 16.433 10.303 1.387 1.00 55.41 93 ASN A N 1
ATOM 752 C CA . ASN A 1 93 ? 17.621 10.088 2.237 1.00 55.41 93 ASN A CA 1
ATOM 753 C C . ASN A 1 93 ? 17.306 9.015 3.306 1.00 55.41 93 ASN A C 1
ATOM 755 O O . ASN A 1 93 ? 16.177 9.053 3.793 1.00 55.41 93 ASN A O 1
ATOM 759 N N . PRO A 1 94 ? 18.209 8.071 3.652 1.00 57.91 94 PRO A N 1
ATOM 760 C CA . PRO A 1 94 ? 17.859 6.713 4.084 1.00 57.91 94 PRO A CA 1
ATOM 761 C C . PRO A 1 94 ? 16.660 6.682 5.043 1.00 57.91 94 PRO A C 1
ATOM 763 O O . PRO A 1 94 ? 16.804 6.901 6.242 1.00 57.91 94 PRO A O 1
ATOM 766 N N . ASP A 1 95 ? 15.467 6.440 4.487 1.00 68.62 95 ASP A N 1
ATOM 767 C CA . ASP A 1 95 ? 14.210 6.433 5.236 1.00 68.62 95 ASP A CA 1
ATOM 768 C C . ASP A 1 95 ? 13.917 5.007 5.739 1.00 68.62 95 ASP A C 1
ATOM 770 O O . ASP A 1 95 ? 13.689 4.098 4.925 1.00 68.62 95 ASP A O 1
ATOM 774 N N . PRO A 1 96 ? 13.868 4.786 7.067 1.00 72.12 96 PRO A N 1
ATOM 775 C CA . PRO A 1 96 ? 13.501 3.504 7.670 1.00 72.12 96 PRO A CA 1
ATOM 776 C C . PRO A 1 96 ? 12.164 2.939 7.170 1.00 72.12 96 PRO A C 1
ATOM 778 O O . PRO A 1 96 ? 12.001 1.719 7.072 1.00 72.12 96 PRO A O 1
ATOM 781 N N . THR A 1 97 ? 11.219 3.808 6.803 1.00 75.44 97 THR A N 1
ATOM 782 C CA . THR A 1 97 ? 9.888 3.414 6.322 1.00 75.44 97 THR A CA 1
AT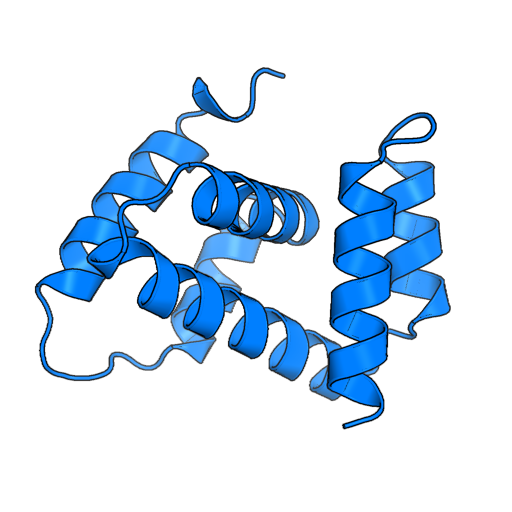OM 783 C C . THR 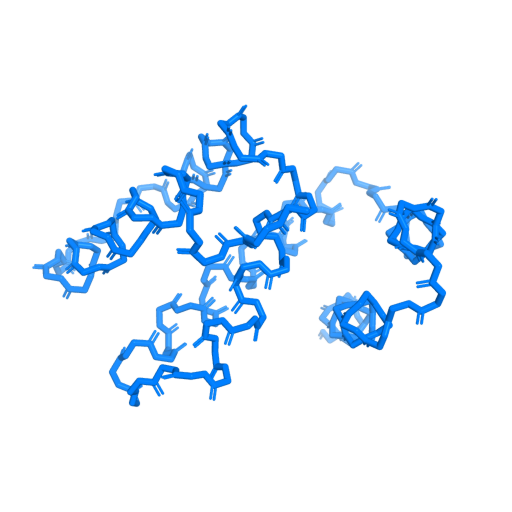A 1 97 ? 9.968 2.734 4.957 1.00 75.44 97 THR A C 1
ATOM 785 O O . THR A 1 97 ? 9.351 1.690 4.741 1.00 75.44 97 THR A O 1
ATOM 788 N N . GLY A 1 98 ? 10.795 3.263 4.050 1.00 74.62 98 GLY A N 1
ATOM 789 C CA . GLY A 1 98 ? 11.025 2.665 2.733 1.00 74.62 98 GLY A CA 1
ATOM 790 C C . GLY A 1 98 ? 11.651 1.269 2.826 1.00 74.62 98 GLY A C 1
ATOM 791 O O . GLY A 1 98 ? 11.227 0.339 2.132 1.00 74.62 98 GLY A O 1
ATOM 792 N N . MET A 1 99 ? 12.601 1.084 3.749 1.00 77.50 99 MET A N 1
ATOM 793 C CA . MET A 1 99 ? 13.208 -0.227 4.015 1.00 77.50 99 MET A CA 1
ATOM 794 C C . MET A 1 99 ? 12.190 -1.240 4.552 1.00 77.50 99 MET A C 1
ATOM 796 O O . MET A 1 99 ? 12.182 -2.398 4.125 1.00 77.50 99 MET A O 1
ATOM 800 N N . LYS A 1 100 ? 11.303 -0.812 5.457 1.00 81.94 100 LYS A N 1
ATOM 801 C CA . LYS A 1 100 ? 10.247 -1.665 6.016 1.00 81.94 100 LYS A CA 1
ATOM 802 C C . LYS A 1 100 ? 9.244 -2.107 4.948 1.00 81.94 100 LYS A C 1
ATOM 804 O O . LYS A 1 100 ? 8.949 -3.298 4.862 1.00 81.94 100 LYS A O 1
ATOM 809 N N . ILE A 1 101 ? 8.789 -1.185 4.097 1.00 82.25 101 ILE A N 1
ATOM 810 C CA . ILE A 1 101 ? 7.876 -1.487 2.981 1.00 82.25 101 ILE A CA 1
ATOM 811 C C . ILE A 1 101 ? 8.532 -2.458 1.996 1.00 82.25 101 ILE A C 1
ATOM 813 O O . ILE A 1 101 ? 7.915 -3.448 1.612 1.00 82.25 101 ILE A O 1
ATOM 817 N N . SER A 1 102 ? 9.802 -2.233 1.644 1.00 78.44 102 SER A N 1
ATOM 818 C CA . SER A 1 102 ? 10.553 -3.120 0.742 1.00 78.44 102 SER A CA 1
ATOM 819 C C . SER A 1 102 ? 10.676 -4.538 1.302 1.00 78.44 102 SER A C 1
ATOM 821 O O . SER A 1 102 ? 10.490 -5.516 0.579 1.00 78.44 102 SER A O 1
ATOM 823 N N . ARG A 1 103 ? 10.941 -4.668 2.610 1.00 81.62 103 ARG A N 1
ATOM 824 C CA . ARG A 1 103 ? 10.985 -5.967 3.294 1.00 81.62 103 ARG A CA 1
ATOM 825 C C . ARG A 1 103 ? 9.614 -6.647 3.309 1.00 81.62 103 ARG A C 1
ATOM 827 O O . ARG A 1 103 ? 9.538 -7.838 3.030 1.00 81.62 103 ARG A O 1
ATOM 834 N N . ALA A 1 104 ? 8.545 -5.902 3.592 1.00 84.38 104 ALA A N 1
ATOM 835 C CA . ALA A 1 104 ? 7.182 -6.430 3.582 1.00 84.38 104 ALA A CA 1
ATOM 836 C C . ALA A 1 104 ? 6.769 -6.926 2.186 1.00 84.38 104 ALA A C 1
ATOM 838 O O . ALA A 1 104 ? 6.230 -8.024 2.063 1.00 84.38 104 ALA A O 1
ATOM 839 N N . TYR A 1 105 ? 7.091 -6.165 1.136 1.00 83.69 105 TYR A N 1
ATOM 840 C CA . TYR A 1 105 ? 6.842 -6.564 -0.248 1.00 83.69 105 TYR A CA 1
ATOM 841 C C . TYR A 1 105 ? 7.650 -7.807 -0.645 1.00 83.69 105 TYR A C 1
ATOM 843 O O . TYR A 1 105 ? 7.095 -8.733 -1.230 1.00 83.69 105 TYR A O 1
ATOM 851 N N . LYS A 1 106 ? 8.935 -7.878 -0.266 1.00 81.38 106 LYS A N 1
ATOM 852 C CA . LYS A 1 106 ? 9.769 -9.070 -0.487 1.00 81.38 106 LYS A CA 1
ATOM 853 C C . LYS A 1 106 ? 9.165 -10.317 0.152 1.00 81.38 106 LYS A C 1
ATOM 855 O O . LYS A 1 106 ? 9.071 -11.340 -0.515 1.00 81.38 106 LYS A O 1
ATOM 860 N N . ASN A 1 107 ? 8.736 -10.220 1.408 1.00 83.38 107 ASN A N 1
ATOM 861 C CA . ASN A 1 107 ? 8.115 -11.343 2.103 1.00 83.38 107 ASN A CA 1
ATOM 862 C C . ASN A 1 107 ? 6.815 -11.778 1.411 1.00 83.38 107 ASN A C 1
ATOM 864 O O . ASN A 1 107 ? 6.609 -12.969 1.239 1.00 83.38 107 ASN A O 1
ATOM 868 N N . PHE A 1 108 ? 5.988 -10.824 0.965 1.00 83.31 108 PHE A N 1
ATOM 869 C CA . PHE A 1 108 ? 4.757 -11.104 0.218 1.00 83.31 108 PHE A CA 1
ATOM 870 C C . PHE A 1 108 ? 5.008 -11.768 -1.146 1.00 83.31 108 PHE A C 1
ATOM 872 O O . PHE A 1 108 ? 4.214 -12.584 -1.593 1.00 83.31 108 PHE A O 1
ATOM 879 N N . PHE A 1 109 ? 6.092 -11.404 -1.834 1.00 74.31 109 PHE A N 1
ATOM 880 C CA . PHE A 1 109 ? 6.455 -12.004 -3.121 1.00 74.31 109 PHE A CA 1
ATOM 881 C C . PHE A 1 109 ? 6.974 -13.444 -2.976 1.00 74.31 109 PHE A C 1
ATOM 883 O O . PHE A 1 109 ? 6.857 -14.236 -3.905 1.00 74.31 109 PHE A O 1
ATOM 890 N N . GLN A 1 110 ? 7.589 -13.765 -1.835 1.00 73.06 110 GLN A N 1
ATOM 891 C CA . GLN A 1 110 ? 8.198 -15.070 -1.558 1.00 73.06 110 GLN A CA 1
ATOM 892 C C . GLN A 1 110 ? 7.251 -16.065 -0.859 1.00 73.06 110 GLN A C 1
ATOM 894 O O . GLN A 1 110 ? 7.618 -17.231 -0.728 1.00 73.06 110 GLN A O 1
ATOM 899 N N . SER A 1 111 ? 6.086 -15.605 -0.390 1.00 62.91 111 SER A N 1
ATOM 900 C CA . SER A 1 111 ? 5.032 -16.391 0.277 1.00 62.91 111 SER A CA 1
ATOM 901 C C . SER A 1 111 ? 3.979 -16.900 -0.696 1.00 62.91 111 SER A C 1
ATOM 903 O O . SER A 1 111 ? 3.559 -18.065 -0.543 1.00 62.91 111 SER A O 1
#

Sequence (111 aa):
MDVFASPAFSTWSSYVTKLNNLKEEPDKRSIIVHLEKNGGVFDLARMLDISKQTATREVHDIVDSLQKMQFKKWVKENKHLSDVGLMLWLRSNPDPTGMKISRAYKNFFQS

Secondary structure (DSSP, 8-state):
--GGGSHHHHHHHHHHHHHHH--S---HHHHHHHHHHHH-HHHHHHHHHHHHHH--HHHHHHHHHHHHHHHHHHHHTT--HHHHHHHHHHTSTT-HHHHHHHHHHHHHHH-

Foldseek 3Di:
DPLCPDPLNVVVVVVLVVVLVDPDDDPLLVVLVVSCVVQNLVSLLLSLLVCCVVDDPSSNVSSVVSNLSSLVVCVVVVVDLCNQLVVLCVVDPPDPSSVVSSVVSVVSVVD

Radius of gyration: 13.6 Å; chains: 1; bounding box: 38×34×29 Å